Protein 6Q22 (pdb70)

Radius of gyration: 17.43 Å; Cα contacts (8 Å, |Δi|>4): 9; chains: 2; bounding box: 24×22×58 Å

Structure (mmCIF, N/CA/C/O backbone):
data_6Q22
#
_entry.id   6Q22
#
_cell.length_a   39.364
_cell.length_b   39.364
_cell.length_c   98.120
_cell.angle_alpha   90.000
_cell.angle_beta   90.000
_cell.angle_gamma   120.000
#
_symmetry.space_group_name_H-M   'H 3'
#
loop_
_entity.id
_entity.type
_entity.pdbx_description
1 polymer 'Coiled-coil Trimer with Glu:Aminobutyric acid:Lys Triad'
2 non-polymer 'PENTAETHYLENE GLYCOL'
3 water water
#
loop_
_atom_site.group_PDB
_atom_site.id
_atom_site.type_symbol
_atom_site.label_atom_id
_atom_site.label_alt_id
_atom_site.label_comp_id
_atom_site.label_asym_id
_atom_site.label_entity_id
_atom_site.label_seq_id
_atom_site.pdbx_PDB_ins_code
_atom_site.Cartn_x
_atom_site.Cartn_y
_atom_site.Cartn_z
_atom_site.occupancy
_atom_site.B_iso_or_equiv
_atom_site.auth_seq_id
_atom_site.auth_comp_id
_atom_site.auth_asym_id
_atom_site.auth_atom_id
_atom_site.pdbx_PDB_model_num
ATOM 4 N N . GLU A 1 2 ? 14.163 -16.116 -31.885 1.00 36.48 1 GLU A N 1
ATOM 5 C CA . GLU A 1 2 ? 14.951 -16.324 -30.681 1.00 32.21 1 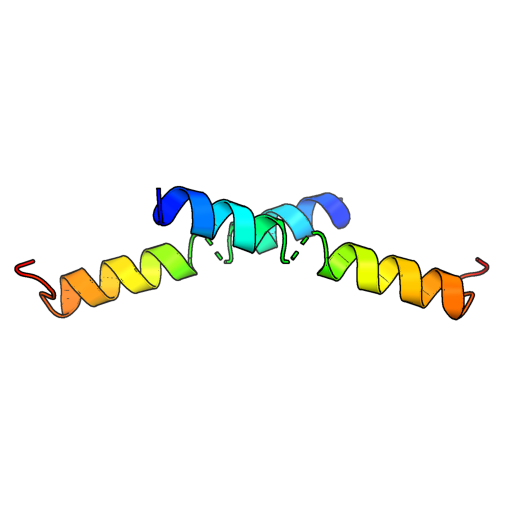GLU A CA 1
ATOM 6 C C . GLU A 1 2 ? 15.135 -14.984 -29.977 1.00 30.07 1 GLU A C 1
ATOM 7 O O . GLU A 1 2 ? 15.006 -14.903 -28.759 1.00 25.99 1 GLU A O 1
ATOM 13 N N . VAL A 1 3 ? 15.389 -13.927 -30.753 1.00 24.99 2 VAL A N 1
ATOM 14 C CA . VAL A 1 3 ? 15.653 -12.620 -30.154 1.00 27.94 2 VAL A CA 1
ATOM 15 C C . VAL A 1 3 ? 14.423 -12.114 -29.408 1.00 22.69 2 VAL A C 1
ATOM 16 O O . VAL A 1 3 ? 14.532 -11.532 -28.319 1.00 17.94 2 VAL A O 1
ATOM 20 N N . GLU A 1 4 ? 13.235 -12.344 -29.972 1.00 22.64 3 GLU A N 1
ATOM 21 C CA . GLU A 1 4 ? 12.000 -11.938 -29.308 1.00 23.66 3 GLU A CA 1
ATOM 22 C C . GLU A 1 4 ? 11.838 -12.649 -27.969 1.00 22.76 3 GLU A C 1
ATOM 23 O O . GLU A 1 4 ? 11.426 -12.041 -26.976 1.00 19.91 3 GLU A O 1
ATOM 29 N N . ALA A 1 5 ? 12.164 -13.939 -27.922 1.00 21.29 4 ALA A N 1
ATOM 30 C CA . ALA A 1 5 ? 12.059 -14.681 -26.671 1.00 19.81 4 ALA A CA 1
ATOM 31 C C . ALA A 1 5 ? 1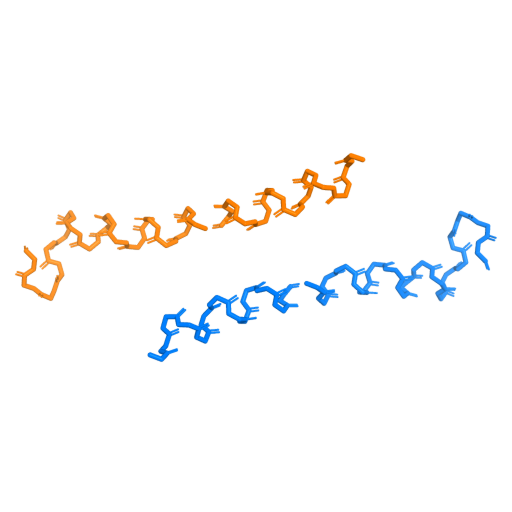3.139 -14.252 -25.687 1.00 20.20 4 ALA A C 1
ATOM 32 O O . ALA A 1 5 ? 12.875 -14.122 -24.484 1.00 20.40 4 ALA A O 1
ATOM 34 N N . LEU A 1 6 ? 14.363 -14.036 -26.178 1.00 18.47 5 LEU A N 1
ATOM 35 C CA . LEU A 1 6 ? 15.443 -13.585 -25.306 1.00 20.62 5 LEU A CA 1
ATOM 36 C C . LEU A 1 6 ? 15.127 -12.228 -24.698 1.00 20.38 5 LEU A C 1
ATOM 37 O O . LEU A 1 6 ? 15.459 -11.960 -23.537 1.00 17.84 5 LEU A O 1
ATOM 42 N N . GLU A 1 7 ? 14.505 -11.353 -25.477 1.00 18.56 6 GLU A N 1
ATOM 43 C CA . GLU A 1 7 ? 14.169 -10.032 -24.979 1.00 18.51 6 GLU A CA 1
ATOM 44 C C . GLU A 1 7 ? 13.191 -10.133 -23.816 1.00 17.34 6 GLU A C 1
ATOM 45 O O . GLU A 1 7 ? 13.371 -9.486 -22.779 1.00 14.12 6 GLU A O 1
ATOM 51 N N . LYS A 1 8 ? 12.161 -10.976 -23.965 1.00 17.16 7 LYS A N 1
ATOM 52 C CA . LYS A 1 8 ? 11.208 -11.192 -22.882 1.00 16.96 7 LYS A CA 1
ATOM 53 C C . LYS A 1 8 ? 11.897 -11.767 -21.652 1.00 14.02 7 LYS A C 1
ATOM 54 O O . LYS A 1 8 ? 11.584 -11.377 -20.517 1.00 16.55 7 LYS A O 1
ATOM 60 N N . LYS A 1 9 ? 12.845 -12.689 -21.859 1.00 16.26 8 LYS A N 1
ATOM 61 C CA . LYS A 1 9 ? 13.584 -13.273 -20.741 1.00 15.13 8 LYS A CA 1
ATOM 62 C C . LYS A 1 9 ? 14.434 -12.227 -20.041 1.00 16.64 8 LYS A C 1
ATOM 63 O O . LYS A 1 9 ? 14.523 -12.216 -18.807 1.00 15.35 8 LYS A O 1
ATOM 69 N N . VAL A 1 10 ? 15.077 -11.347 -20.813 1.00 15.88 9 VAL A N 1
ATOM 70 C CA . VAL A 1 10 ? 15.916 -10.314 -20.217 1.00 14.87 9 VAL A CA 1
ATOM 71 C C . VAL A 1 10 ? 15.062 -9.327 -19.436 1.00 15.30 9 VAL A C 1
ATOM 72 O O . VAL A 1 10 ? 15.431 -8.895 -18.335 1.00 14.22 9 VAL A O 1
ATOM 76 N N . GLU A 1 11 ? 13.902 -8.956 -19.986 1.00 13.90 10 GLU A N 1
ATOM 77 C CA . GLU A 1 11 ? 13.024 -8.026 -19.282 1.00 16.54 10 GLU A CA 1
ATOM 78 C C . GLU A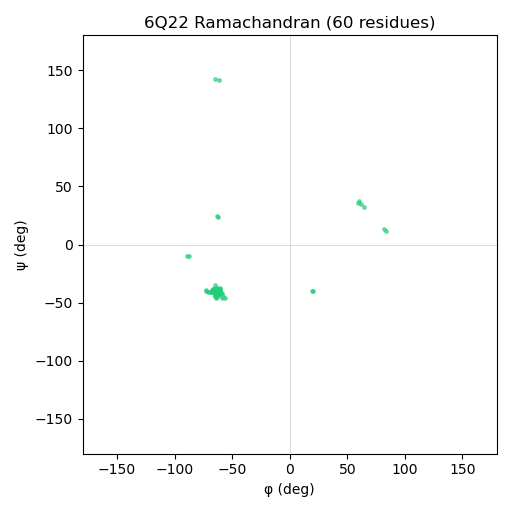 1 11 ? 12.519 -8.627 -17.981 1.00 15.58 10 GLU A C 1
ATOM 79 O O . GLU A 1 11 ? 12.444 -7.939 -16.955 1.00 15.48 10 GLU A O 1
ATOM 85 N N . ALA A 1 12 ? 12.181 -9.915 -17.999 1.00 13.46 11 ALA A N 1
ATOM 86 C CA . ALA A 1 12 ? 11.750 -10.566 -16.771 1.00 17.61 11 ALA A CA 1
ATOM 87 C C . ALA A 1 12 ? 12.883 -10.593 -15.756 1.00 15.36 11 ALA A C 1
ATOM 88 O O . ALA A 1 12 ? 12.659 -10.389 -14.557 1.00 12.83 11 ALA A O 1
ATOM 90 N N . LEU A 1 13 ? 14.114 -10.801 -16.227 1.00 14.81 12 LEU A N 1
ATOM 91 C CA . LEU A 1 13 ? 15.254 -10.781 -15.321 1.00 11.95 12 LEU A CA 1
ATOM 92 C C . LEU A 1 13 ? 15.450 -9.398 -14.715 1.00 11.44 12 LEU A C 1
ATOM 93 O O . LEU A 1 13 ? 15.805 -9.279 -13.539 1.00 10.48 12 LEU A O 1
ATOM 98 N N . GLU A 1 14 ? 15.233 -8.341 -15.499 1.00 11.80 13 GLU A N 1
ATOM 99 C CA . GLU A 1 14 ? 15.461 -6.995 -14.993 1.00 11.93 13 GLU A CA 1
ATOM 100 C C . GLU A 1 14 ? 14.508 -6.718 -13.841 1.00 13.93 13 GLU A C 1
ATOM 101 O O . GLU A 1 14 ? 14.905 -6.149 -12.820 1.00 12.32 13 GLU A O 1
ATOM 113 N N . LYS A 1 16 ? 13.103 -9.051 -11.891 1.00 10.55 15 LYS A N 1
ATOM 114 C CA . LYS A 1 16 ? 13.451 -9.897 -10.758 1.00 9.11 15 LYS A CA 1
ATOM 115 C C . LYS A 1 16 ? 14.678 -9.362 -10.019 1.00 8.37 15 LYS A C 1
ATOM 116 O O . LYS A 1 16 ? 14.746 -9.404 -8.774 1.00 7.88 15 LYS A O 1
ATOM 122 N N . VAL A 1 17 ? 15.659 -8.879 -10.791 1.00 8.87 16 VAL A N 1
ATOM 123 C CA . VAL A 1 17 ? 16.890 -8.363 -10.194 1.00 8.77 16 VAL A CA 1
ATOM 124 C C . VAL A 1 17 ? 16.613 -7.071 -9.430 1.00 11.95 16 VAL A C 1
ATOM 125 O O . VAL A 1 17 ? 17.125 -6.869 -8.323 1.00 9.60 16 VAL A O 1
ATOM 129 N N . GLN A 1 18 ? 15.776 -6.186 -9.987 1.00 10.37 17 GLN A N 1
ATOM 130 C CA . GLN A 1 18 ? 15.401 -4.984 -9.246 1.00 10.61 17 GLN A CA 1
ATOM 131 C C . GLN A 1 18 ? 14.755 -5.336 -7.911 1.00 10.49 17 GLN A C 1
ATOM 132 O O . GLN A 1 18 ? 15.088 -4.746 -6.874 1.00 10.96 17 GLN A O 1
ATOM 138 N N . LYS A 1 19 ? 13.845 -6.324 -7.917 1.00 9.90 18 LYS A N 1
ATOM 139 C CA . LYS A 1 19 ? 13.207 -6.772 -6.682 1.00 10.49 18 LYS A CA 1
ATOM 140 C C . LYS A 1 19 ? 14.218 -7.325 -5.684 1.00 9.02 18 LYS A C 1
ATOM 141 O O . LYS A 1 19 ? 14.158 -7.007 -4.490 1.00 10.19 18 LYS A O 1
ATOM 147 N N . LEU A 1 20 ? 15.166 -8.137 -6.161 1.00 8.13 19 LEU A N 1
ATOM 148 C CA . LEU A 1 20 ? 16.194 -8.683 -5.279 1.00 7.62 19 LEU A CA 1
ATOM 149 C C . LEU A 1 20 ? 17.061 -7.583 -4.692 1.00 8.60 19 LEU A C 1
ATOM 150 O O . LEU A 1 20 ? 17.399 -7.628 -3.505 1.00 9.09 19 LEU A O 1
ATOM 155 N N . GLU A 1 21 ? 17.425 -6.582 -5.505 1.00 10.12 20 GLU A N 1
ATOM 156 C CA . GLU A 1 21 ? 18.245 -5.487 -4.993 1.00 9.34 20 GLU A CA 1
ATOM 157 C C . GLU A 1 21 ? 17.537 -4.769 -3.852 1.00 8.43 20 GLU A C 1
ATOM 158 O O . GLU A 1 21 ? 18.160 -4.425 -2.835 1.00 9.29 20 GLU A O 1
ATOM 164 N N . LYS A 1 22 ? 16.228 -4.542 -3.999 1.00 9.04 21 LYS A N 1
ATOM 165 C CA . LYS A 1 22 ? 15.476 -3.879 -2.941 1.00 10.29 21 LYS A CA 1
ATOM 166 C C . LYS A 1 22 ? 15.431 -4.726 -1.676 1.00 10.55 21 LYS A C 1
ATOM 167 O O . LYS A 1 22 ? 15.632 -4.210 -0.571 1.00 10.77 21 LYS A O 1
ATOM 173 N N . LYS A 1 23 ? 15.191 -6.033 -1.816 1.00 9.69 22 LYS A N 1
ATOM 174 C CA . LYS A 1 23 ? 15.123 -6.899 -0.645 1.00 10.29 22 LYS A CA 1
ATOM 175 C C . LYS A 1 23 ? 16.482 -7.037 0.034 1.00 9.09 22 LYS A C 1
ATOM 176 O O . LYS A 1 23 ? 16.568 -7.071 1.266 1.00 10.93 22 LYS A O 1
ATOM 182 N N . VAL A 1 24 ? 17.558 -7.122 -0.753 1.00 8.37 23 VAL A N 1
ATOM 183 C CA . VAL A 1 24 ? 18.880 -7.312 -0.173 1.00 8.06 23 VAL A CA 1
ATOM 184 C C . VAL A 1 24 ? 19.364 -6.033 0.505 1.00 10.14 23 VAL A C 1
ATOM 185 O O . VAL A 1 24 ? 19.963 -6.082 1.586 1.00 10.71 23 VAL A O 1
ATOM 189 N N . GLU A 1 25 ? 19.098 -4.865 -0.097 1.00 11.38 24 GLU A N 1
ATOM 190 C CA . GLU A 1 25 ? 19.435 -3.623 0.592 1.00 10.84 24 GLU A CA 1
ATOM 191 C C . GLU A 1 25 ? 18.680 -3.527 1.906 1.00 10.64 24 GLU A C 1
ATOM 192 O O . GLU A 1 25 ? 19.233 -3.092 2.923 1.00 11.42 24 GLU A O 1
ATOM 198 N N . ALA A 1 26 ? 17.426 -3.967 1.915 1.00 9.19 25 ALA A N 1
ATOM 199 C CA . ALA A 1 26 ? 16.643 -3.920 3.142 1.00 10.32 25 ALA A CA 1
ATOM 200 C C . ALA A 1 26 ? 17.248 -4.820 4.209 1.00 11.80 25 ALA A C 1
ATOM 201 O O . ALA A 1 26 ? 17.349 -4.433 5.382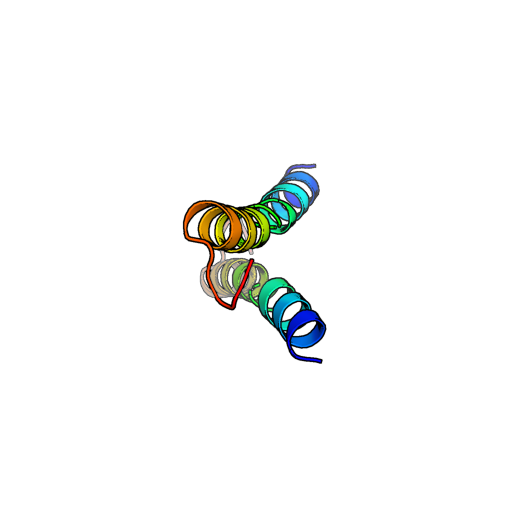 1.00 11.62 25 ALA A O 1
ATOM 203 N N . LEU A 1 27 ? 17.694 -6.015 3.814 1.00 9.53 26 LEU A N 1
ATOM 204 C CA . LEU A 1 27 ? 18.365 -6.899 4.763 1.00 10.68 26 LEU A CA 1
ATOM 205 C C . LEU A 1 27 ? 19.681 -6.297 5.250 1.00 12.11 26 LEU A C 1
ATOM 206 O O . LEU A 1 27 ? 19.987 -6.343 6.450 1.00 14.40 26 LEU A O 1
ATOM 21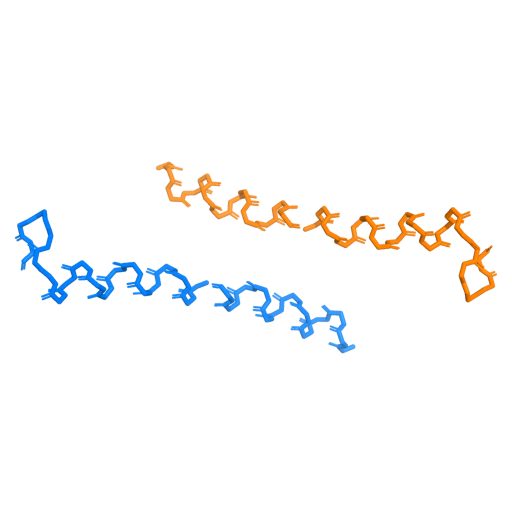1 N N . GLU A 1 28 ? 20.480 -5.740 4.330 1.00 11.68 27 GLU A N 1
ATOM 212 C CA . GLU A 1 28 ? 21.773 -5.177 4.717 1.00 11.18 27 GLU A CA 1
ATOM 213 C C . GLU A 1 28 ? 21.602 -4.006 5.665 1.00 13.88 27 GLU A C 1
ATOM 214 O O . GLU A 1 28 ? 22.403 -3.825 6.588 1.00 15.43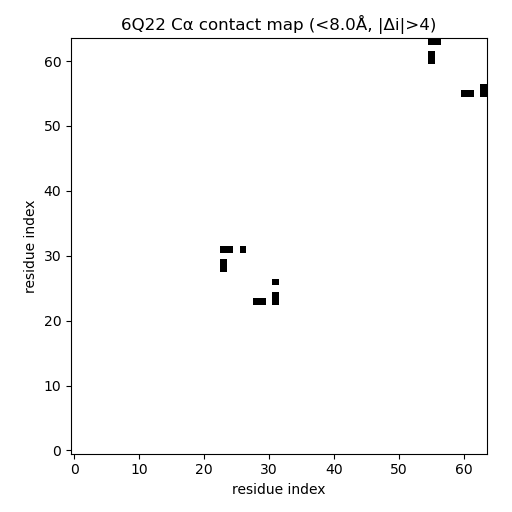 27 GLU A O 1
ATOM 220 N N . HIS A 1 29 ? 20.575 -3.191 5.439 1.00 11.91 28 HIS A N 1
ATOM 221 C CA . HIS A 1 29 ? 20.335 -1.999 6.238 1.00 11.12 28 HIS A CA 1
ATOM 222 C C . HIS A 1 29 ? 19.496 -2.278 7.483 1.00 13.64 28 HIS A C 1
ATOM 223 O O . HIS A 1 29 ? 19.366 -1.390 8.338 1.00 15.80 28 HIS A O 1
ATOM 230 N N . GLY A 1 30 ? 18.928 -3.477 7.593 1.00 13.35 29 GLY A N 1
ATOM 231 C CA . GLY A 1 30 ? 17.991 -3.785 8.661 1.00 15.45 29 GLY A CA 1
ATOM 232 C C . GLY A 1 30 ? 16.742 -2.931 8.637 1.00 16.38 29 GLY A C 1
ATOM 233 O O . GLY A 1 30 ? 16.217 -2.576 9.704 1.00 17.62 29 GLY A O 1
ATOM 234 N N . TRP A 1 31 ? 16.254 -2.576 7.446 1.00 12.97 30 TRP A N 1
ATOM 235 C CA . TRP A 1 31 ? 15.053 -1.756 7.346 1.00 15.45 30 TRP A CA 1
ATOM 236 C C . TRP A 1 31 ? 13.840 -2.500 7.889 1.00 20.08 30 TRP A C 1
ATOM 237 O O . TRP A 1 31 ? 13.694 -3.712 7.702 1.00 19.83 30 TRP A O 1
ATOM 248 N N . ASP A 1 32 ? 12.966 -1.754 8.566 1.00 18.70 31 ASP A N 1
ATOM 249 C CA . ASP A 1 32 ? 11.667 -2.261 9.006 1.00 21.27 31 ASP A CA 1
ATOM 250 C C . ASP A 1 32 ? 11.812 -3.460 9.937 1.00 24.39 31 ASP A C 1
ATOM 251 O O . ASP A 1 32 ? 11.027 -4.407 9.879 1.00 30.32 31 ASP A O 1
ATOM 256 N N . GLY A 1 33 ? 12.827 -3.422 10.798 1.00 25.84 32 GLY A N 1
ATOM 257 C CA . GLY A 1 33 ? 12.994 -4.445 11.813 1.00 27.35 32 GLY A CA 1
ATOM 258 C C . GLY A 1 33 ? 13.698 -5.705 11.363 1.00 31.28 32 GLY A C 1
ATOM 259 O O . GLY A 1 33 ? 13.690 -6.696 12.104 1.00 29.83 32 GLY A O 1
ATOM 260 N N . ARG A 1 34 ? 14.306 -5.703 10.181 1.00 27.07 33 ARG A N 1
ATOM 261 C CA . ARG A 1 34 ? 15.047 -6.862 9.698 1.00 26.73 33 ARG A CA 1
ATOM 262 C C . ARG A 1 34 ? 16.292 -7.126 10.539 1.00 31.61 33 ARG A C 1
ATOM 263 O O . ARG A 1 34 ? 16.806 -8.247 10.565 1.00 35.40 33 ARG A O 1
ATOM 274 N N . GLU B 1 2 ? -1.175 -7.448 -2.677 1.00 37.59 1 GLU B N 1
ATOM 275 C CA . GLU B 1 2 ? -1.713 -6.894 -3.908 1.00 29.28 1 GLU B CA 1
ATOM 276 C C . GLU B 1 2 ? -0.749 -5.906 -4.556 1.00 31.15 1 GLU B C 1
ATOM 277 O O . GLU B 1 2 ? -0.638 -5.877 -5.780 1.00 25.25 1 GLU B O 1
ATOM 283 N N . VAL B 1 3 ? -0.043 -5.106 -3.752 1.00 23.20 2 VAL B N 1
ATOM 284 C CA . VAL B 1 3 ? 0.918 -4.168 -4.333 1.00 27.12 2 VAL B CA 1
ATOM 285 C C . VAL B 1 3 ? 1.995 -4.918 -5.112 1.00 24.08 2 VAL B C 1
ATOM 286 O O . VAL B 1 3 ? 2.425 -4.478 -6.188 1.00 20.49 2 VAL B O 1
ATOM 290 N N . GLU B 1 4 ? 2.420 -6.078 -4.605 1.00 21.03 3 GLU B N 1
ATOM 291 C CA . GLU B 1 4 ? 3.420 -6.868 -5.317 1.00 22.52 3 GLU B CA 1
ATOM 292 C C . GLU B 1 4 ? 2.867 -7.401 -6.634 1.00 23.57 3 GLU B C 1
ATOM 293 O O . GLU B 1 4 ? 3.578 -7.434 -7.646 1.00 19.48 3 GLU B O 1
ATOM 299 N N . ALA B 1 5 ? 1.597 -7.807 -6.642 1.00 19.71 4 ALA B N 1
ATOM 300 C CA . ALA B 1 5 ? 0.970 -8.257 -7.882 1.00 20.51 4 ALA B CA 1
ATOM 301 C C . ALA B 1 5 ? 0.801 -7.103 -8.865 1.00 19.17 4 ALA B C 1
ATOM 302 O O . ALA B 1 5 ? 1.016 -7.268 -10.075 1.00 20.33 4 ALA B O 1
ATOM 304 N N . LEU B 1 6 ? 0.422 -5.929 -8.358 1.00 18.50 5 LEU B N 1
ATOM 305 C CA . LEU B 1 6 ? 0.269 -4.750 -9.206 1.00 19.66 5 LEU B CA 1
ATOM 306 C C . LEU B 1 6 ? 1.591 -4.347 -9.842 1.00 20.35 5 LEU B C 1
ATOM 307 O O . LEU B 1 6 ? 1.634 -3.950 -11.015 1.00 16.79 5 LEU B O 1
ATOM 312 N N . GLU B 1 7 ? 2.676 -4.414 -9.074 1.00 16.71 6 GLU B N 1
ATOM 313 C CA . GLU B 1 7 ? 3.982 -4.068 -9.614 1.00 17.30 6 GLU B CA 1
ATOM 314 C C . GLU B 1 7 ? 4.352 -4.991 -10.768 1.00 17.54 6 GLU B C 1
ATOM 315 O O . GLU B 1 7 ? 4.854 -4.538 -11.804 1.00 15.18 6 GLU B O 1
ATOM 321 N N . LYS B 1 8 ? 4.079 -6.289 -10.615 1.00 17.15 7 LYS B N 1
ATOM 322 C CA . LYS B 1 8 ? 4.375 -7.241 -11.677 1.00 16.03 7 LYS B CA 1
ATOM 323 C C . LYS B 1 8 ? 3.548 -6.951 -12.921 1.00 15.14 7 LYS B C 1
ATOM 324 O O . LYS B 1 8 ? 4.050 -7.046 -14.049 1.00 16.40 7 LYS B O 1
ATOM 330 N N . LYS B 1 9 ? 2.277 -6.594 -12.731 1.00 15.38 8 LYS B N 1
ATOM 331 C CA . LYS B 1 9 ? 1.416 -6.269 -13.867 1.00 15.57 8 LYS B CA 1
ATOM 332 C C . LYS B 1 9 ? 1.870 -4.990 -14.556 1.00 16.16 8 LYS B C 1
ATOM 333 O O . LYS B 1 9 ? 1.867 -4.918 -15.791 1.00 16.76 8 LYS B O 1
ATOM 339 N N . VAL B 1 10 ? 2.272 -3.976 -13.779 1.00 15.81 9 VAL B N 1
ATOM 340 C CA . VAL B 1 10 ? 2.775 -2.736 -14.369 1.00 14.80 9 VAL B CA 1
ATOM 341 C C . VAL B 1 10 ? 4.055 -3.004 -15.151 1.00 15.28 9 VAL B C 1
ATOM 342 O O . VAL B 1 10 ? 4.258 -2.476 -16.255 1.00 14.15 9 VAL B O 1
ATOM 346 N N . GLU B 1 11 ? 4.939 -3.837 -14.597 1.00 14.69 10 GLU B N 1
ATOM 347 C CA . GLU B 1 11 ? 6.194 -4.131 -15.284 1.00 15.46 10 GLU B CA 1
ATOM 348 C C . GLU B 1 11 ? 5.954 -4.878 -16.588 1.00 15.66 10 GLU B C 1
ATOM 349 O O . GLU B 1 11 ? 6.600 -4.588 -17.607 1.00 15.09 10 GLU B O 1
ATOM 355 N N . ALA B 1 12 ? 5.029 -5.839 -16.578 1.00 14.34 11 ALA B N 1
ATOM 356 C CA . ALA B 1 1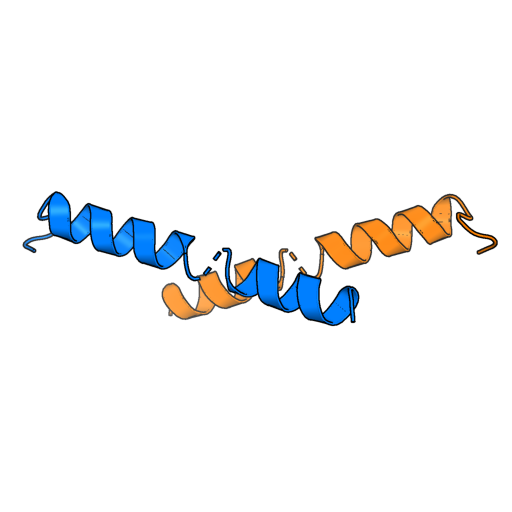2 ? 4.658 -6.502 -17.819 1.00 15.25 11 ALA B CA 1
ATOM 357 C C . ALA B 1 12 ? 4.093 -5.503 -18.822 1.00 13.29 11 ALA B C 1
ATOM 358 O O . ALA B 1 12 ? 4.414 -5.566 -20.014 1.00 13.58 11 ALA B O 1
ATOM 360 N N . LEU B 1 13 ? 3.264 -4.563 -18.357 1.00 15.80 12 LEU B N 1
ATOM 361 C CA . LEU B 1 13 ? 2.711 -3.561 -19.265 1.00 11.64 12 LEU B CA 1
ATOM 362 C C . LEU B 1 13 ? 3.811 -2.701 -19.876 1.00 11.90 12 LEU B C 1
ATOM 363 O O . LEU B 1 13 ? 3.730 -2.330 -21.049 1.00 10.58 12 LEU B O 1
ATOM 368 N N . GLU B 1 14 ? 4.833 -2.356 -19.092 1.00 11.11 13 GLU B N 1
ATOM 369 C CA . GLU B 1 14 ? 5.900 -1.496 -19.587 1.00 13.82 13 GLU B CA 1
ATOM 370 C C . GLU B 1 14 ? 6.614 -2.174 -20.738 1.00 11.52 13 GLU B C 1
ATOM 371 O O . GLU B 1 14 ? 6.909 -1.539 -21.762 1.00 10.36 13 GLU B O 1
ATOM 383 N N . LYS B 1 16 ? 5.293 -4.549 -22.687 1.00 9.87 15 LYS B N 1
ATOM 384 C CA . LYS B 1 16 ? 4.383 -4.675 -23.810 1.00 8.47 15 LYS B CA 1
ATOM 385 C C . LYS B 1 16 ? 4.244 -3.352 -24.560 1.00 8.58 15 LYS B C 1
ATOM 386 O O . LYS B 1 16 ? 4.188 -3.324 -25.803 1.00 8.86 15 LYS B O 1
ATOM 392 N N . VAL B 1 17 ? 4.181 -2.260 -23.788 1.00 9.00 16 VAL B N 1
ATOM 393 C CA . VAL B 1 17 ? 4.001 -0.932 -24.369 1.00 7.61 16 VAL B CA 1
ATOM 394 C C . VAL B 1 17 ? 5.249 -0.509 -25.138 1.00 11.33 16 VAL B C 1
ATOM 395 O O . VAL B 1 17 ? 5.160 0.056 -26.231 1.00 9.46 16 VAL B O 1
ATOM 399 N N . GLN B 1 18 ? 6.435 -0.790 -24.595 1.00 10.25 17 GLN B N 1
ATOM 400 C CA . GLN B 1 18 ? 7.658 -0.503 -25.344 1.00 10.21 17 GLN B CA 1
ATOM 401 C C . GLN B 1 18 ? 7.674 -1.243 -26.683 1.00 10.78 17 GLN B C 1
ATOM 402 O O . GLN B 1 18 ? 7.973 -0.656 -27.730 1.00 11.26 17 GLN B O 1
ATOM 408 N N . LYS B 1 19 ? 7.328 -2.535 -26.664 1.00 9.45 18 LYS B N 1
ATOM 409 C CA . LYS B 1 19 ? 7.219 -3.318 -27.892 1.00 10.39 18 LYS B CA 1
ATOM 410 C C . LYS B 1 19 ? 6.238 -2.696 -28.883 1.00 9.84 18 LYS B C 1
ATOM 411 O O . LYS B 1 19 ? 6.538 -2.580 -30.076 1.00 11.00 18 LYS B O 1
ATOM 417 N N . LEU B 1 20 ? 5.055 -2.288 -28.402 1.00 9.51 19 LEU B N 1
ATOM 418 C CA . LEU B 1 20 ? 4.069 -1.667 -29.282 1.00 8.80 19 LEU B CA 1
ATOM 419 C C . LEU B 1 20 ? 4.585 -0.367 -29.877 1.00 8.85 19 LEU B C 1
ATOM 420 O O . LEU B 1 20 ? 4.379 -0.104 -31.069 1.00 8.34 19 LEU B O 1
ATOM 425 N N . GLU B 1 21 ? 5.252 0.462 -29.065 1.00 10.31 20 GLU B N 1
ATOM 426 C CA . GLU B 1 21 ? 5.805 1.707 -29.588 1.00 8.41 20 GLU B CA 1
ATOM 427 C C . GLU B 1 21 ? 6.785 1.440 -30.720 1.00 7.85 20 GLU B C 1
ATOM 428 O O . GLU B 1 21 ? 6.793 2.162 -31.723 1.00 9.65 20 GLU B O 1
ATOM 434 N N . LYS B 1 22 ? 7.629 0.414 -30.575 1.00 9.36 21 LYS B N 1
ATOM 435 C CA . LYS B 1 22 ? 8.581 0.102 -31.637 1.00 10.45 21 LYS B CA 1
ATOM 436 C C . LYS B 1 22 ? 7.867 -0.350 -32.909 1.00 9.67 21 LYS B C 1
ATOM 437 O O . LYS B 1 22 ? 8.200 0.102 -34.012 1.00 10.74 21 LYS B O 1
ATOM 443 N N . LYS B 1 23 ? 6.867 -1.226 -32.776 1.00 9.40 22 LYS B N 1
ATOM 444 C CA . LYS B 1 23 ? 6.157 -1.715 -33.951 1.00 9.09 22 LYS B CA 1
ATOM 445 C C . LYS B 1 23 ? 5.357 -0.608 -34.631 1.00 8.37 22 LYS B C 1
ATOM 446 O O . LYS B 1 23 ? 5.269 -0.563 -35.866 1.00 11.35 22 LYS B O 1
ATOM 452 N N . VAL B 1 24 ? 4.748 0.278 -33.839 1.00 9.16 23 VAL B N 1
ATOM 453 C CA . VAL B 1 24 ? 3.914 1.331 -34.401 1.00 8.71 23 VAL B CA 1
ATOM 454 C C . VAL B 1 24 ? 4.774 2.395 -35.076 1.00 9.68 23 VAL B C 1
ATOM 455 O O . VAL B 1 24 ? 4.435 2.879 -36.164 1.00 11.18 23 VAL B O 1
ATOM 459 N N . GLU B 1 25 ? 5.915 2.753 -34.474 1.00 11.08 24 GLU B N 1
ATOM 460 C CA . GLU B 1 25 ? 6.823 3.661 -35.170 1.00 11.30 24 GLU B CA 1
ATOM 461 C C . GLU B 1 25 ? 7.288 3.053 -36.485 1.00 12.09 24 GLU B C 1
ATOM 462 O O . GLU B 1 25 ? 7.383 3.750 -37.501 1.00 11.77 24 GLU B O 1
ATOM 468 N N . ALA B 1 26 ? 7.543 1.744 -36.494 1.00 9.64 25 ALA B N 1
ATOM 469 C CA . ALA B 1 26 ? 7.958 1.089 -37.730 1.00 11.14 25 ALA B CA 1
ATOM 470 C C . ALA B 1 26 ? 6.862 1.164 -38.785 1.00 12.10 25 ALA B C 1
ATOM 471 O O . ALA B 1 26 ? 7.137 1.443 -39.960 1.00 12.68 25 ALA B O 1
ATOM 473 N N . LEU B 1 27 ? 5.607 0.960 -38.380 1.00 10.86 26 LEU B N 1
ATOM 474 C CA . LEU B 1 27 ? 4.510 1.101 -39.333 1.00 11.51 26 LEU B CA 1
ATOM 475 C C . LEU B 1 27 ? 4.403 2.537 -39.840 1.00 12.13 26 LEU B C 1
ATOM 476 O O . LEU B 1 27 ? 4.261 2.765 -41.048 1.00 15.54 26 LEU B O 1
ATOM 481 N N . GLU B 1 28 ? 4.473 3.522 -38.932 1.00 12.58 27 GLU B N 1
ATOM 482 C CA . GLU B 1 28 ? 4.304 4.921 -39.333 1.00 12.78 27 GLU B CA 1
ATOM 483 C C . GLU B 1 28 ? 5.421 5.373 -40.260 1.00 15.21 27 GLU B C 1
ATOM 484 O O . GLU B 1 28 ? 5.197 6.193 -41.156 1.00 16.53 27 GLU B O 1
ATOM 490 N N . HIS B 1 29 ? 6.637 4.870 -40.045 1.00 11.84 28 HIS B N 1
ATOM 491 C CA . HIS B 1 29 ? 7.785 5.274 -40.842 1.00 13.03 28 HIS B CA 1
ATOM 492 C C . HIS B 1 29 ? 7.971 4.409 -42.077 1.00 15.82 28 HIS B C 1
ATOM 493 O O . HIS B 1 29 ? 8.811 4.738 -42.926 1.00 16.39 28 HIS B O 1
ATOM 500 N N . GLY B 1 30 ? 7.228 3.309 -42.179 1.00 14.50 29 GLY B N 1
ATOM 501 C CA . GLY B 1 30 ? 7.432 2.355 -43.254 1.00 18.89 29 GLY B CA 1
ATOM 502 C C . GLY B 1 30 ? 8.782 1.676 -43.219 1.00 17.86 29 GLY B C 1
ATOM 503 O O . GLY B 1 30 ? 9.329 1.348 -44.278 1.00 18.42 29 GLY B O 1
ATOM 504 N N . TRP B 1 31 ? 9.346 1.462 -42.030 1.00 12.99 30 TRP B N 1
ATOM 505 C CA . TRP B 1 31 ? 10.652 0.815 -41.928 1.00 16.42 30 TRP B CA 1
ATOM 506 C C . TRP B 1 31 ? 10.609 -0.599 -42.493 1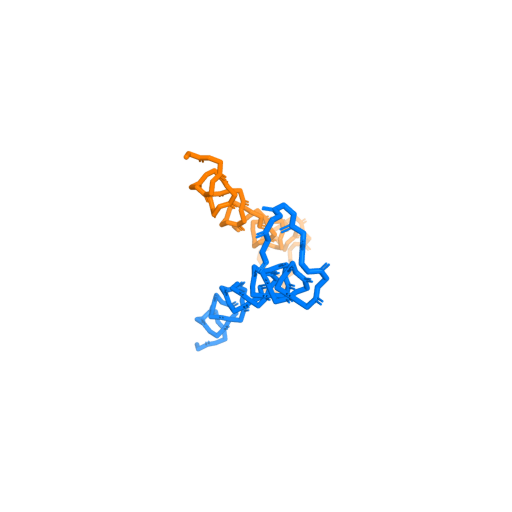.00 21.16 30 TRP B C 1
ATOM 507 O O . TRP B 1 31 ? 9.625 -1.328 -42.321 1.00 20.63 30 TRP B O 1
ATOM 518 N N . ASP B 1 32 ? 11.693 -0.983 -43.170 1.00 17.87 31 ASP B N 1
ATOM 519 C CA . ASP B 1 32 ? 11.893 -2.361 -43.625 1.00 20.04 31 ASP B CA 1
ATOM 520 C C . ASP B 1 32 ? 10.772 -2.818 -44.556 1.00 24.34 31 ASP B C 1
ATOM 521 O O . ASP B 1 32 ? 10.354 -3.976 -44.528 1.00 27.75 31 ASP B O 1
ATOM 526 N N . GLY B 1 33 ? 10.273 -1.899 -45.377 1.00 22.09 32 GLY B N 1
ATOM 527 C CA . GLY B 1 33 ? 9.309 -2.255 -46.400 1.00 26.67 32 GLY B CA 1
ATOM 528 C C . GLY B 1 33 ? 7.877 -2.380 -45.940 1.00 30.69 32 GLY B C 1
ATOM 529 O O . GLY B 1 33 ? 7.051 -2.914 -46.692 1.00 30.87 32 GLY B O 1
ATOM 530 N N . ARG B 1 34 ? 7.548 -1.907 -44.742 1.00 26.46 33 ARG B N 1
ATOM 531 C CA . ARG B 1 34 ? 6.176 -1.965 -44.244 1.00 28.69 33 ARG B CA 1
ATOM 532 C C . ARG B 1 34 ? 5.219 -1.132 -45.098 1.00 33.49 33 ARG B C 1
ATOM 533 O O . ARG B 1 34 ? 5.375 0.084 -45.217 1.00 39.67 33 ARG B O 1
#

Sequence (64 aa):
EVEALEKKVEALEKVQKLEKKVEALEHGWDGREVEALEKKVEALEKVQKLEKKVEALEHGWDGR

B-factor: mean 20.23, std 9.7, range [7.58, 52.84]

Solvent-accessible surface area: 6034 Å² total

Foldseek 3Di:
DVVVVVVVVVVVVCVVVVVVVVVCVVVCPPND/DVVVVVVVVVVVVCVVVVVVVVVCVVVCPPND

Secondary structure (DSSP, 8-state):
-HHHHHHHHHHH--HHHHHHHHHHHHHTGGG-/-HHHHHHHHHHH--HHHHHHHHHHHHHTGGG-